Protein AF-A0A661CLZ7-F1 (afdb_monomer)

Nearest PDB structures (foldseek):
  6dam-assembly1_A  TM=9.874E-01  e=1.632E-04  Methylotuvimicrobium buryatense 5G
  7o6z-assembly1_A  TM=9.739E-01  e=5.777E-04  Methylacidimicrobium sp. AP8
  6fkw-assembly2_D  TM=9.728E-01  e=8.058E-04  Methylacidiphilum fumariolicum SolV
  7cdl-assembly3_A  TM=9.635E-01  e=9.838E-04  Methylococcus capsulatus str. Bath
  6oc6-assembly2_B  TM=9.724E-01  e=1.467E-03  Methylorubrum extorquens AM1

Solvent-accessible surface area (backbone atoms only — not comparable to full-atom values): 6302 Å² total; per-residue (Å²): 144,77,78,77,73,64,72,69,72,77,77,77,81,79,80,78,74,82,77,79,86,54,60,61,74,58,51,44,69,41,79,88,33,27,73,44,95,35,33,44,94,84,61,72,65,76,77,86,74,63,92,70,41,94,90,53,54,90,73,68,73,92,86,80,86,84,84,87,87,73,85,83,90,87,78,89,73,67,38,29,54,94,92,45,76,49,126

Secondary structure (DSSP, 8-state):
--SSSSSSTTS-----------HHHHHTTSTT-B-STTSSTT--------SS-TTTGGG---------S--S---S--EEETTEEE-

Structure (mmCIF, N/CA/C/O backbone):
data_AF-A0A661CLZ7-F1
#
_entry.id   AF-A0A661CLZ7-F1
#
loop_
_atom_site.group_PDB
_atom_site.id
_atom_site.type_symbol
_atom_site.label_atom_id
_atom_site.label_alt_id
_atom_site.label_comp_id
_atom_site.label_asym_id
_atom_site.label_entity_id
_atom_site.label_seq_id
_atom_site.pdbx_PDB_ins_code
_atom_site.Cartn_x
_atom_site.Cartn_y
_atom_site.Cartn_z
_atom_site.occupancy
_atom_site.B_iso_or_equiv
_atom_site.auth_seq_id
_atom_site.auth_comp_id
_atom_site.auth_asym_id
_atom_site.auth_atom_id
_atom_site.pdbx_PDB_model_num
ATOM 1 N N . MET A 1 1 ? 38.499 32.817 -48.984 1.00 50.59 1 MET A N 1
ATOM 2 C CA . MET A 1 1 ? 37.934 33.201 -47.667 1.00 50.59 1 MET A CA 1
ATOM 3 C C . MET A 1 1 ? 36.505 32.667 -47.426 1.00 50.59 1 MET A C 1
ATOM 5 O O . MET A 1 1 ? 35.735 33.316 -46.738 1.00 50.59 1 MET A O 1
ATOM 9 N N . LYS A 1 2 ? 36.127 31.486 -47.956 1.00 50.88 2 LYS A N 1
ATOM 10 C CA . LYS A 1 2 ? 34.767 30.913 -47.798 1.00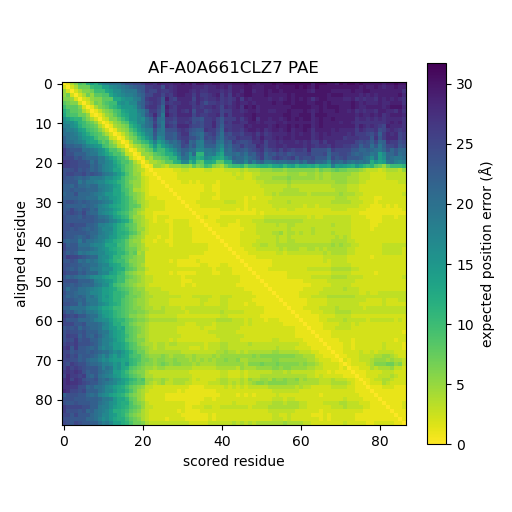 50.88 2 LYS A CA 1
ATOM 11 C C . LYS A 1 2 ? 34.726 29.433 -47.377 1.00 50.88 2 LYS A C 1
ATOM 13 O O . LYS A 1 2 ? 33.649 28.871 -47.280 1.00 50.88 2 LYS A O 1
ATOM 18 N N . LEU A 1 3 ? 35.876 28.806 -47.104 1.00 48.69 3 LEU A N 1
ATOM 19 C CA . LEU A 1 3 ? 35.930 27.375 -46.762 1.00 48.69 3 LEU A CA 1
ATOM 20 C C . LEU A 1 3 ? 36.076 27.091 -45.257 1.00 48.69 3 LEU A C 1
ATOM 22 O O . LEU A 1 3 ? 35.855 25.968 -44.831 1.00 48.69 3 LEU A O 1
ATOM 26 N N . LYS A 1 4 ? 36.423 28.096 -44.437 1.00 47.97 4 LYS A N 1
ATOM 27 C CA . LYS A 1 4 ? 36.606 27.925 -42.980 1.00 47.97 4 LYS A CA 1
ATOM 28 C C . LYS A 1 4 ? 35.333 28.159 -42.159 1.00 47.97 4 LYS A C 1
ATOM 30 O O . LYS A 1 4 ? 35.291 27.791 -40.994 1.00 47.97 4 LYS A O 1
ATOM 35 N N . THR A 1 5 ? 34.291 28.738 -42.754 1.00 47.84 5 THR A N 1
ATOM 36 C CA . THR A 1 5 ? 33.048 29.086 -42.045 1.00 47.84 5 THR A CA 1
ATOM 37 C C . THR A 1 5 ? 32.066 27.916 -41.930 1.00 47.84 5 THR A C 1
ATOM 39 O O . THR A 1 5 ? 31.102 28.013 -41.182 1.00 47.84 5 THR A O 1
ATOM 42 N N . LEU A 1 6 ? 32.304 26.804 -42.639 1.00 46.62 6 LEU A N 1
ATOM 43 C CA . LEU A 1 6 ? 31.397 25.649 -42.646 1.00 46.62 6 LEU A CA 1
ATOM 44 C C . LEU A 1 6 ? 31.636 24.677 -41.476 1.00 46.62 6 LEU A C 1
ATOM 46 O O . LEU A 1 6 ? 30.729 23.944 -41.098 1.00 46.62 6 LEU A O 1
ATOM 50 N N . SER A 1 7 ? 32.827 24.686 -40.867 1.00 50.75 7 SER A N 1
ATOM 51 C CA . SER A 1 7 ? 33.185 23.732 -39.803 1.00 50.75 7 SER A CA 1
ATOM 52 C C . SER A 1 7 ? 32.604 24.075 -38.427 1.00 50.75 7 SER A C 1
ATOM 54 O O . SER A 1 7 ? 32.541 23.201 -37.573 1.00 50.75 7 SER A O 1
ATOM 56 N N . ILE A 1 8 ? 32.149 25.312 -38.202 1.00 51.50 8 ILE A N 1
ATOM 57 C CA . ILE A 1 8 ? 31.577 25.733 -36.908 1.00 51.50 8 ILE A CA 1
ATOM 58 C C . ILE A 1 8 ? 30.066 25.441 -36.834 1.00 51.50 8 ILE A C 1
ATOM 60 O O . ILE A 1 8 ? 29.520 25.293 -35.747 1.00 51.50 8 ILE A O 1
ATOM 64 N N . ALA A 1 9 ? 29.388 25.268 -37.975 1.00 48.69 9 ALA A N 1
ATOM 65 C CA . ALA A 1 9 ? 27.942 25.031 -38.018 1.00 48.69 9 ALA A CA 1
ATOM 66 C C . ALA A 1 9 ? 27.526 23.571 -37.739 1.00 48.69 9 ALA A C 1
ATOM 68 O O . ALA A 1 9 ? 26.351 23.307 -37.512 1.00 48.69 9 ALA A O 1
ATOM 69 N N . MET A 1 10 ? 28.465 22.617 -37.744 1.00 51.62 10 MET A N 1
ATOM 70 C CA . MET A 1 10 ? 28.161 21.190 -37.551 1.00 51.62 10 MET A CA 1
ATOM 71 C C . MET A 1 10 ? 28.410 20.703 -36.111 1.00 51.62 10 MET A C 1
ATOM 73 O O . MET A 1 10 ? 28.241 19.524 -35.821 1.00 51.62 10 MET A O 1
ATOM 77 N N . MET A 1 11 ? 28.792 21.604 -35.198 1.00 53.91 11 MET A N 1
ATOM 78 C CA . MET A 1 11 ? 29.136 21.281 -33.805 1.00 53.91 11 MET A CA 1
ATOM 79 C C . MET A 1 11 ? 28.100 21.811 -32.800 1.00 53.91 11 MET A C 1
ATOM 81 O O . MET A 1 11 ? 28.407 22.051 -31.637 1.00 53.91 11 MET A O 1
ATOM 85 N N . SER A 1 12 ? 26.861 22.014 -33.245 1.00 59.53 12 SER A N 1
ATOM 86 C CA . SER A 1 12 ? 25.784 22.564 -32.422 1.00 59.53 12 SER A CA 1
ATOM 87 C C . SER A 1 12 ? 24.486 21.778 -32.583 1.00 59.53 12 SER A C 1
ATOM 89 O O . SER A 1 12 ? 23.483 22.354 -32.986 1.00 59.53 12 SER A O 1
ATOM 91 N N . LEU A 1 13 ? 24.491 20.470 -32.293 1.00 58.09 13 LEU A N 1
ATOM 92 C CA . LEU A 1 13 ? 23.276 19.773 -31.849 1.00 58.09 13 LEU A CA 1
ATOM 93 C C . LEU A 1 13 ? 23.571 18.397 -31.231 1.00 58.09 13 LEU A C 1
ATOM 95 O O . LEU A 1 13 ? 23.200 17.355 -31.756 1.00 58.09 13 LEU A O 1
ATOM 99 N N . ALA A 1 14 ? 24.219 18.387 -30.073 1.00 60.97 14 ALA A N 1
ATOM 100 C CA . ALA A 1 14 ? 24.093 17.265 -29.150 1.00 60.97 14 ALA A CA 1
ATOM 101 C C . ALA A 1 14 ? 23.689 17.827 -27.788 1.00 60.97 14 ALA A C 1
ATOM 103 O O . ALA A 1 14 ? 24.467 17.843 -26.841 1.00 60.97 14 ALA A O 1
ATOM 104 N N . ALA A 1 15 ? 22.461 18.346 -27.702 1.00 62.56 15 ALA A N 1
ATOM 105 C CA . ALA A 1 15 ? 21.802 18.415 -26.411 1.00 62.56 15 ALA A CA 1
ATOM 106 C C . ALA A 1 15 ? 21.520 16.962 -26.021 1.00 62.56 15 ALA A C 1
ATOM 108 O O . ALA A 1 15 ? 20.550 16.366 -26.488 1.00 62.56 15 ALA A O 1
ATOM 109 N N . THR A 1 16 ? 22.400 16.354 -25.227 1.00 63.19 16 THR A N 1
ATOM 110 C CA . THR A 1 16 ? 22.039 15.142 -24.496 1.00 63.19 16 THR A CA 1
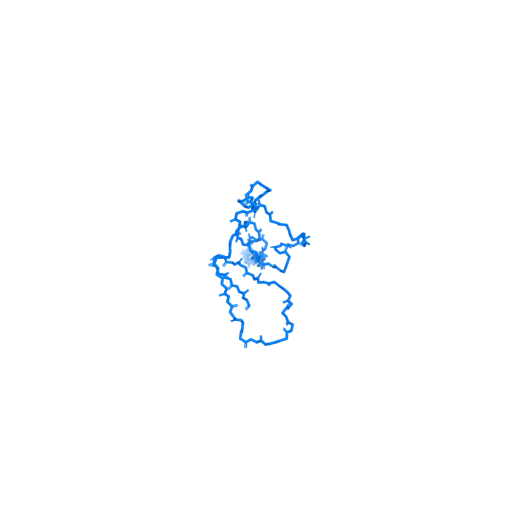ATOM 111 C C . THR A 1 16 ? 20.890 15.539 -23.584 1.00 63.19 16 THR A C 1
ATOM 113 O O . THR A 1 16 ? 21.106 16.194 -22.564 1.00 63.19 16 THR A O 1
ATOM 116 N N . GLY A 1 17 ? 19.660 15.241 -24.001 1.00 63.75 17 GLY A N 1
ATOM 117 C CA . GLY A 1 17 ? 18.496 15.400 -23.148 1.00 63.75 17 GLY A CA 1
ATOM 118 C C . GLY A 1 17 ? 18.766 14.648 -21.853 1.00 63.75 17 GLY A C 1
ATOM 119 O O . GLY A 1 17 ? 19.082 13.459 -21.882 1.00 63.75 17 GLY 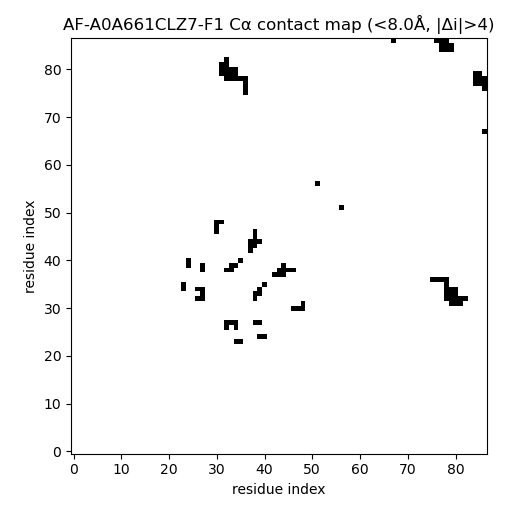A O 1
ATOM 120 N N . VAL A 1 18 ? 18.706 15.346 -20.722 1.00 64.31 18 VAL A N 1
ATOM 121 C CA . VAL A 1 18 ? 18.727 14.691 -19.416 1.00 64.31 18 VAL A CA 1
ATOM 122 C C . VAL A 1 18 ? 17.422 13.914 -19.325 1.00 64.31 18 VAL A C 1
ATOM 124 O O . VAL A 1 18 ? 16.363 14.486 -19.076 1.00 64.31 18 VAL A O 1
ATOM 127 N N . VAL A 1 19 ? 17.478 12.614 -19.604 1.00 64.88 19 VAL A N 1
ATOM 128 C CA . VAL A 1 19 ? 16.344 11.723 -19.386 1.00 64.88 19 VAL A CA 1
ATOM 129 C C . VAL A 1 19 ? 16.230 11.537 -17.879 1.00 64.88 19 VAL A C 1
ATOM 131 O O . VAL A 1 19 ? 16.993 10.789 -17.273 1.00 64.88 19 VAL A O 1
ATOM 134 N N . VAL A 1 20 ? 15.293 12.248 -17.255 1.00 62.84 20 VAL A N 1
ATOM 135 C CA . VAL A 1 20 ? 14.889 11.958 -15.877 1.00 62.84 20 VAL A CA 1
ATOM 136 C C . VAL A 1 20 ? 13.924 10.778 -15.945 1.00 62.84 20 VAL A C 1
ATOM 138 O O . VAL A 1 20 ? 12.711 10.961 -15.997 1.00 62.84 20 VAL A O 1
ATOM 141 N N . ALA A 1 21 ? 14.474 9.564 -15.997 1.00 62.81 21 ALA A N 1
ATOM 142 C CA . ALA A 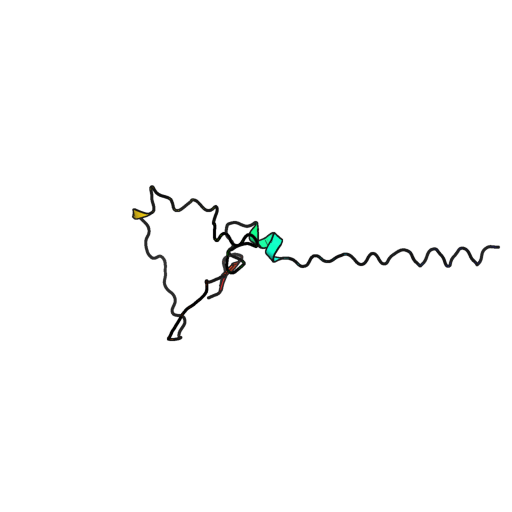1 21 ? 13.722 8.309 -15.945 1.00 62.81 21 ALA A CA 1
ATOM 143 C C . ALA A 1 21 ? 13.288 7.985 -14.502 1.00 62.81 21 ALA A C 1
ATOM 145 O O . ALA A 1 21 ? 13.550 6.901 -13.991 1.00 62.81 21 ALA A O 1
ATOM 146 N N . ASP A 1 22 ? 12.682 8.956 -13.815 1.00 86.50 22 ASP A N 1
ATOM 147 C CA . ASP A 1 22 ? 12.123 8.752 -12.477 1.00 86.50 22 ASP A CA 1
ATOM 148 C C . ASP A 1 22 ? 10.603 8.641 -12.581 1.00 86.50 22 ASP A C 1
ATOM 150 O O . ASP A 1 22 ? 9.856 9.567 -12.263 1.00 86.50 22 ASP A O 1
ATOM 154 N N . GLU A 1 23 ? 10.162 7.502 -13.112 1.00 89.75 23 GLU A N 1
ATOM 155 C CA . GLU A 1 23 ? 8.746 7.177 -13.293 1.00 89.75 23 GLU A CA 1
ATOM 156 C C . GLU A 1 23 ? 8.010 7.150 -11.948 1.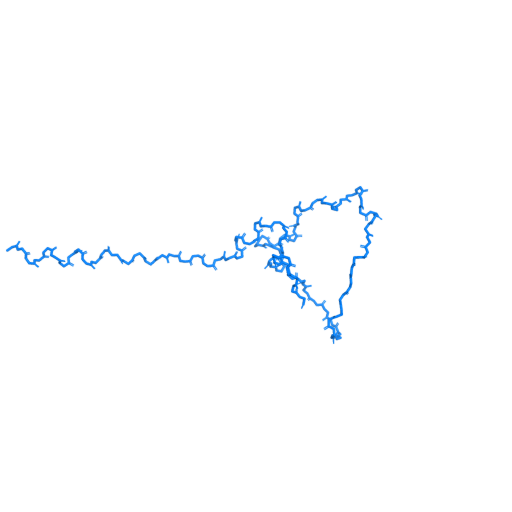00 89.75 23 GLU A C 1
ATOM 158 O O . GLU A 1 23 ? 6.876 7.615 -11.857 1.00 89.75 23 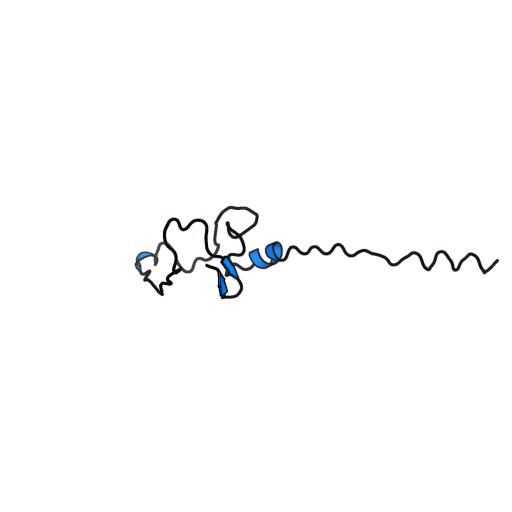GLU A O 1
ATOM 163 N N . ILE A 1 24 ? 8.682 6.709 -10.878 1.00 91.62 24 ILE A N 1
ATOM 164 C CA . ILE A 1 24 ? 8.126 6.656 -9.520 1.00 91.62 24 ILE A CA 1
ATOM 165 C C . ILE A 1 24 ? 7.757 8.050 -9.019 1.00 91.62 24 ILE A C 1
ATOM 167 O O . ILE A 1 24 ? 6.700 8.204 -8.403 1.00 91.62 24 ILE A O 1
ATOM 171 N N . ARG A 1 25 ? 8.561 9.081 -9.323 1.00 93.19 25 ARG A N 1
ATOM 172 C CA . ARG A 1 25 ? 8.236 10.472 -8.966 1.00 93.19 25 ARG A CA 1
ATOM 173 C C . ARG A 1 25 ? 6.894 10.927 -9.530 1.00 93.19 25 ARG A C 1
ATOM 175 O O . ARG A 1 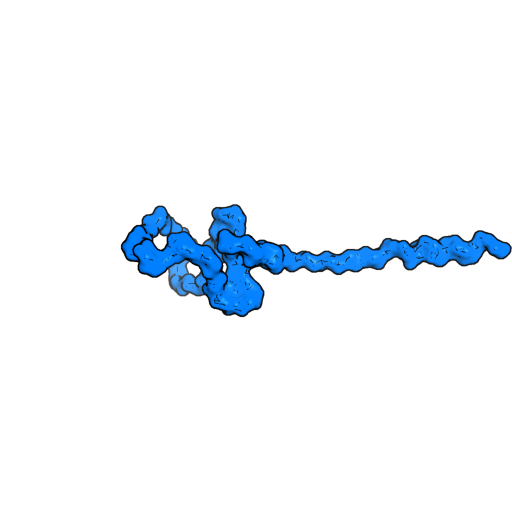25 ? 6.213 11.691 -8.856 1.00 93.19 25 ARG A O 1
ATOM 182 N N . THR A 1 26 ? 6.536 10.476 -10.729 1.00 93.56 26 THR A N 1
ATOM 183 C CA . THR A 1 26 ? 5.239 10.767 -11.352 1.00 93.56 26 THR A CA 1
ATOM 184 C C . THR A 1 26 ? 4.157 9.818 -10.840 1.00 93.56 26 THR A C 1
ATOM 186 O O . THR A 1 26 ? 3.078 10.263 -10.462 1.00 93.56 26 THR A O 1
ATOM 189 N N . MET A 1 27 ? 4.433 8.515 -10.747 1.00 95.06 27 MET A N 1
ATOM 190 C CA . MET A 1 27 ? 3.444 7.525 -10.304 1.00 95.06 27 MET A CA 1
ATOM 191 C C . MET A 1 27 ? 2.958 7.761 -8.867 1.00 95.06 27 MET A C 1
ATOM 193 O O . MET A 1 27 ? 1.781 7.539 -8.588 1.00 95.06 27 MET A O 1
ATOM 197 N N . GLN A 1 28 ? 3.826 8.237 -7.965 1.00 95.75 28 GLN A N 1
ATOM 198 C CA . GLN A 1 28 ? 3.468 8.532 -6.569 1.00 95.75 28 GLN A CA 1
ATOM 199 C C . GLN A 1 28 ? 2.510 9.732 -6.413 1.00 95.75 28 GLN A C 1
ATOM 201 O O . GLN A 1 28 ? 2.028 9.983 -5.309 1.00 95.75 28 GLN A O 1
ATOM 206 N N . GLU A 1 29 ? 2.264 10.507 -7.478 1.00 94.88 29 GLU A N 1
ATOM 207 C CA . GLU A 1 29 ? 1.290 11.609 -7.472 1.00 94.88 29 GLU A CA 1
ATOM 208 C C . GLU A 1 29 ? -0.155 11.092 -7.557 1.00 94.88 29 GLU A C 1
ATOM 210 O O . GLU A 1 29 ? -1.077 11.773 -7.105 1.00 94.88 29 GLU A O 1
ATOM 215 N N . ASN A 1 30 ? -0.357 9.879 -8.087 1.00 96.75 3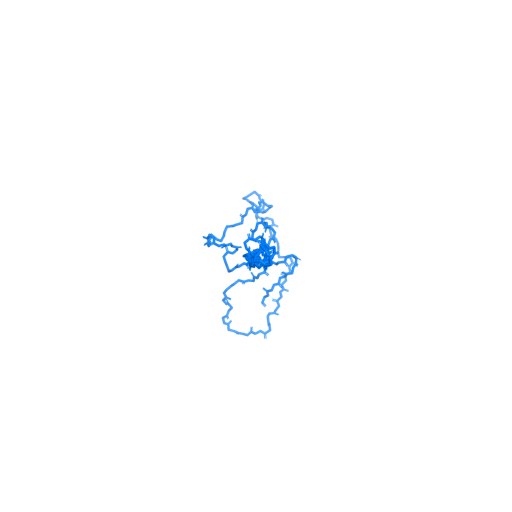0 ASN A N 1
ATOM 216 C CA . ASN A 1 30 ? -1.655 9.216 -8.101 1.00 96.75 30 ASN A CA 1
ATOM 217 C C . ASN A 1 30 ? -1.941 8.585 -6.731 1.00 96.75 30 ASN A C 1
ATOM 219 O O . ASN A 1 30 ? -1.329 7.591 -6.351 1.00 96.75 30 ASN A O 1
ATOM 223 N N . GLU A 1 31 ? -2.918 9.129 -6.009 1.00 96.25 31 GLU A N 1
ATOM 224 C CA . GLU A 1 31 ? -3.308 8.662 -4.672 1.00 96.25 31 GLU A CA 1
ATOM 225 C C . GLU A 1 31 ? -3.886 7.239 -4.629 1.00 96.25 31 GLU A C 1
ATOM 227 O O . GLU A 1 31 ? -3.916 6.629 -3.560 1.00 96.25 31 GLU A O 1
ATOM 232 N N . ASN A 1 32 ? -4.310 6.698 -5.777 1.00 96.81 32 ASN A N 1
ATOM 233 C CA . ASN A 1 32 ? -4.767 5.311 -5.891 1.00 96.81 32 ASN A CA 1
ATOM 234 C C . ASN A 1 32 ? -3.608 4.310 -6.024 1.00 96.81 32 ASN A C 1
ATOM 236 O O . ASN A 1 32 ? -3.837 3.102 -5.966 1.00 96.81 32 ASN A O 1
ATOM 240 N N . ASN A 1 33 ? -2.378 4.799 -6.197 1.00 97.62 33 ASN A N 1
ATOM 241 C CA . ASN A 1 33 ? -1.186 3.977 -6.319 1.00 97.62 33 ASN A CA 1
ATOM 242 C C . ASN A 1 33 ? -0.388 3.957 -5.003 1.00 97.62 33 ASN A C 1
ATOM 244 O O . ASN A 1 33 ? -0.278 4.947 -4.280 1.00 97.62 33 ASN A O 1
ATOM 248 N N . TRP A 1 34 ? 0.234 2.813 -4.722 1.00 98.19 34 TRP A N 1
ATOM 249 C CA . TRP A 1 34 ? 1.242 2.631 -3.682 1.00 98.19 34 TRP A CA 1
ATOM 250 C C . TRP A 1 34 ? 2.497 2.042 -4.329 1.00 98.19 34 TRP A C 1
ATOM 252 O O . TRP A 1 34 ? 2.649 0.825 -4.445 1.00 98.19 34 TRP A O 1
ATOM 262 N N . VAL A 1 35 ? 3.370 2.928 -4.815 1.00 97.06 35 VAL A N 1
ATOM 263 C CA . VAL A 1 35 ? 4.433 2.591 -5.785 1.00 97.06 35 VAL A CA 1
ATOM 264 C C . VAL A 1 35 ? 5.793 2.280 -5.163 1.00 97.06 35 VAL A C 1
ATOM 266 O O . VAL A 1 35 ? 6.712 1.858 -5.857 1.00 97.06 35 VAL A O 1
ATOM 269 N N . SER A 1 36 ? 5.949 2.482 -3.857 1.00 95.50 36 SER A N 1
ATOM 270 C CA . SER A 1 36 ? 7.192 2.200 -3.133 1.00 95.50 36 SER A CA 1
ATOM 271 C C . SER A 1 36 ? 6.904 1.653 -1.736 1.00 95.50 36 SER A C 1
ATOM 273 O O . SER A 1 36 ? 5.765 1.677 -1.272 1.00 95.50 36 SER A O 1
ATOM 275 N N . ALA A 1 37 ? 7.932 1.179 -1.025 1.00 95.75 37 ALA A N 1
ATOM 276 C CA . ALA A 1 37 ? 7.768 0.577 0.304 1.00 95.75 37 ALA A CA 1
ATOM 277 C C . ALA A 1 37 ? 7.016 1.492 1.295 1.00 95.75 37 ALA A C 1
ATOM 279 O O . ALA A 1 37 ? 6.242 1.022 2.127 1.00 95.75 37 ALA A O 1
ATOM 280 N N . ALA A 1 38 ? 7.199 2.809 1.197 1.00 96.31 38 ALA A N 1
ATOM 281 C CA . ALA A 1 38 ? 6.514 3.788 2.038 1.00 96.31 38 ALA A CA 1
ATOM 282 C C . ALA A 1 38 ? 5.479 4.640 1.278 1.00 96.31 38 ALA A C 1
ATOM 284 O O . ALA A 1 38 ? 5.046 5.676 1.788 1.00 96.31 38 ALA A O 1
ATOM 285 N N . GLY A 1 39 ? 5.098 4.217 0.070 1.00 96.44 39 GLY A N 1
ATOM 286 C CA . GLY A 1 39 ? 4.143 4.886 -0.815 1.00 96.44 39 GLY A CA 1
ATOM 287 C C . GLY A 1 39 ? 4.765 6.000 -1.662 1.00 96.44 39 GLY A C 1
ATOM 288 O O . GLY A 1 39 ? 4.476 6.091 -2.850 1.00 96.44 39 GLY A O 1
ATOM 289 N N . ASN A 1 40 ? 5.662 6.806 -1.087 1.00 95.31 40 ASN A N 1
ATOM 290 C CA . ASN A 1 40 ? 6.346 7.913 -1.763 1.00 95.31 40 ASN A CA 1
ATOM 291 C C . ASN A 1 40 ? 7.761 8.154 -1.203 1.00 95.31 40 ASN A C 1
ATOM 293 O O . ASN A 1 40 ? 8.142 7.601 -0.167 1.00 95.31 40 ASN A O 1
ATOM 297 N N . TYR A 1 41 ? 8.525 9.030 -1.858 1.00 95.75 41 TYR A N 1
ATOM 298 C CA . TYR A 1 41 ? 9.895 9.370 -1.453 1.00 95.75 41 TYR A CA 1
ATOM 299 C C . TYR A 1 41 ? 10.026 10.053 -0.084 1.00 95.75 41 TYR A C 1
ATOM 301 O O . TYR A 1 41 ? 11.086 9.970 0.537 1.00 95.75 41 TYR A O 1
ATOM 309 N N . ASN A 1 42 ? 8.963 10.671 0.436 1.00 95.81 42 ASN A N 1
ATOM 310 C CA . ASN A 1 42 ? 8.997 11.302 1.759 1.00 95.81 42 ASN A CA 1
ATOM 311 C C . ASN A 1 42 ? 8.994 10.272 2.898 1.00 95.81 42 ASN A C 1
ATOM 313 O O . ASN A 1 42 ? 9.204 10.642 4.050 1.00 95.81 42 ASN A O 1
ATOM 317 N N . ASN A 1 43 ? 8.755 8.990 2.595 1.00 96.50 43 ASN A N 1
ATOM 318 C CA . ASN A 1 43 ? 8.785 7.887 3.554 1.00 96.50 43 ASN A CA 1
ATOM 319 C C . ASN A 1 43 ? 7.838 8.047 4.761 1.00 96.50 43 ASN A C 1
ATOM 321 O O . ASN A 1 43 ? 8.088 7.521 5.843 1.00 96.50 43 ASN A O 1
ATOM 325 N N . GLN A 1 44 ? 6.717 8.747 4.574 1.00 97.50 44 GLN A N 1
ATOM 326 C CA . GLN A 1 44 ? 5.760 9.042 5.649 1.00 97.50 44 GLN A CA 1
ATOM 327 C C . GLN A 1 44 ? 4.684 7.968 5.840 1.00 97.50 44 GLN A C 1
ATOM 329 O O . GLN A 1 44 ? 3.991 7.990 6.853 1.00 97.50 44 GLN A O 1
ATOM 334 N N . ARG A 1 45 ? 4.514 7.047 4.877 1.00 97.69 45 ARG A N 1
ATOM 335 C CA . ARG A 1 45 ? 3.450 6.023 4.889 1.00 97.69 45 ARG A CA 1
ATOM 336 C C . ARG A 1 45 ? 2.038 6.613 5.058 1.00 97.69 45 ARG A C 1
ATOM 338 O O . ARG A 1 45 ? 1.181 6.011 5.696 1.00 97.69 45 ARG A O 1
ATOM 345 N N . TYR A 1 46 ? 1.801 7.792 4.485 1.00 97.44 46 TYR A N 1
ATOM 346 C CA . TYR A 1 46 ? 0.536 8.521 4.582 1.00 97.44 46 TYR A CA 1
ATOM 347 C C . TYR A 1 46 ? -0.244 8.457 3.264 1.00 97.44 46 TYR A C 1
ATOM 349 O O . TYR A 1 46 ? 0.308 8.771 2.209 1.00 97.44 46 TYR A O 1
ATOM 357 N N . SER A 1 47 ? -1.529 8.093 3.338 1.00 97.56 47 SER A N 1
ATOM 358 C CA . SER A 1 47 ? -2.475 8.162 2.219 1.00 97.56 47 SER A CA 1
ATOM 359 C C . SER A 1 47 ? -3.426 9.346 2.394 1.00 97.56 47 SER A C 1
ATOM 361 O O . SER A 1 47 ? -3.883 9.619 3.504 1.00 97.56 47 SER A O 1
ATOM 363 N N . LYS A 1 48 ? -3.733 10.033 1.288 1.00 96.62 48 LYS A N 1
ATOM 364 C CA . LYS A 1 48 ? -4.735 11.110 1.237 1.00 96.62 48 LYS A CA 1
ATOM 365 C C . LYS A 1 48 ? -6.168 10.585 1.085 1.00 96.62 48 LYS A C 1
ATOM 367 O O . LYS A 1 48 ? -7.108 11.357 1.260 1.00 96.62 48 LYS A O 1
ATOM 372 N N . LEU A 1 49 ? -6.343 9.295 0.780 1.00 98.19 49 LEU A N 1
ATOM 373 C CA . LEU A 1 49 ? -7.659 8.681 0.613 1.00 98.19 49 LEU A CA 1
ATOM 374 C C . LEU A 1 49 ? -8.454 8.760 1.923 1.00 98.19 49 LEU A C 1
ATOM 376 O O . LEU A 1 49 ? -7.965 8.379 2.984 1.00 98.19 49 LEU A O 1
ATOM 380 N N . ALA A 1 50 ? -9.701 9.224 1.831 1.00 98.25 50 ALA A N 1
ATOM 381 C CA . ALA A 1 50 ? -10.565 9.479 2.989 1.00 98.25 50 ALA A CA 1
ATOM 382 C C . ALA A 1 50 ? -11.908 8.725 2.939 1.00 98.25 50 ALA A C 1
ATOM 384 O O . ALA A 1 50 ? -12.806 8.991 3.742 1.00 98.25 50 ALA A O 1
ATOM 385 N N . GLN A 1 51 ? -12.063 7.790 1.992 1.00 98.44 51 GLN A N 1
ATOM 386 C CA . GLN A 1 51 ? -13.286 6.992 1.854 1.00 98.44 51 GLN A CA 1
ATOM 387 C C . GLN A 1 51 ? -13.595 6.215 3.143 1.00 98.44 51 GLN A C 1
ATOM 389 O O . GLN A 1 51 ? -14.746 6.178 3.574 1.00 98.44 51 GLN A O 1
ATOM 394 N N . ILE A 1 52 ? -12.567 5.633 3.766 1.00 98.50 52 ILE A N 1
ATOM 395 C CA . ILE A 1 52 ? -12.642 5.046 5.107 1.00 98.50 52 ILE A CA 1
ATOM 396 C C . ILE A 1 52 ? -12.207 6.117 6.108 1.00 98.50 52 ILE A C 1
ATOM 398 O O . ILE A 1 52 ? -11.138 6.712 5.966 1.00 98.50 52 ILE A O 1
ATOM 402 N N . ASN A 1 53 ? -13.030 6.369 7.118 1.00 98.75 53 ASN A N 1
ATOM 403 C CA . ASN A 1 53 ? -12.821 7.423 8.104 1.00 98.75 53 ASN A CA 1
ATOM 404 C C . ASN A 1 53 ? -13.425 7.039 9.468 1.00 98.75 53 ASN A C 1
ATOM 406 O O . ASN A 1 53 ? -13.944 5.940 9.656 1.00 98.75 53 ASN A O 1
ATOM 410 N N . LYS A 1 54 ? -13.321 7.942 10.451 1.00 98.69 54 LYS A N 1
ATOM 411 C CA . LYS A 1 54 ? -13.722 7.683 11.846 1.00 98.69 54 LYS A CA 1
ATOM 412 C C . LYS A 1 54 ? -15.204 7.341 12.002 1.00 98.69 54 LYS A C 1
ATOM 414 O O . LYS A 1 54 ? -15.546 6.638 12.946 1.00 98.69 54 LYS A O 1
ATOM 419 N N . ASP A 1 55 ? -16.041 7.807 11.083 1.00 98.75 55 ASP A N 1
ATOM 420 C CA . ASP A 1 55 ? -17.489 7.667 11.184 1.00 98.75 55 ASP A CA 1
ATOM 421 C C . ASP A 1 55 ? -17.978 6.334 10.598 1.00 98.75 55 ASP A C 1
ATOM 423 O O . ASP A 1 55 ? -19.029 5.848 11.003 1.00 98.75 55 ASP A O 1
ATOM 427 N N . ASN A 1 56 ? -17.217 5.723 9.676 1.00 98.69 56 ASN A N 1
ATOM 428 C CA . ASN A 1 56 ? -17.627 4.507 8.958 1.00 98.69 56 ASN A CA 1
ATOM 429 C C . ASN A 1 56 ? -16.690 3.299 9.129 1.00 98.69 56 ASN A C 1
ATOM 431 O O . ASN A 1 56 ? -17.003 2.210 8.653 1.00 98.69 56 ASN A O 1
ATOM 435 N N . VAL A 1 57 ? -15.555 3.442 9.825 1.00 98.50 57 VAL A N 1
ATOM 436 C CA . VAL A 1 57 ? -14.597 2.335 10.021 1.00 98.50 57 VAL A CA 1
ATOM 437 C C . VAL A 1 57 ? -15.218 1.124 10.729 1.00 98.50 57 VAL A C 1
ATOM 439 O O . VAL A 1 57 ? -14.776 -0.004 10.518 1.00 98.50 57 VAL A O 1
ATOM 442 N N . ALA A 1 58 ? -16.272 1.336 11.524 1.00 98.56 58 ALA A N 1
ATOM 443 C CA . ALA A 1 58 ? -17.015 0.270 12.194 1.00 98.56 58 ALA A CA 1
ATOM 444 C C . ALA A 1 58 ? -17.729 -0.687 11.219 1.00 98.56 58 ALA A C 1
ATOM 446 O O . ALA A 1 58 ? -17.999 -1.831 11.580 1.00 98.56 58 ALA A O 1
ATOM 447 N N . ASP A 1 59 ? -17.992 -0.249 9.985 1.00 98.50 59 ASP A N 1
ATOM 448 C CA . ASP A 1 59 ? -18.701 -1.033 8.970 1.00 98.50 59 ASP A CA 1
ATOM 449 C C . ASP A 1 59 ? -17.761 -1.837 8.057 1.00 98.50 59 ASP A C 1
ATOM 451 O O . ASP A 1 59 ? -18.225 -2.532 7.145 1.00 98.50 59 ASP A O 1
ATOM 455 N N . LEU A 1 60 ? -16.441 -1.754 8.266 1.00 98.50 60 LEU A N 1
ATOM 456 C CA . LEU A 1 60 ? -15.451 -2.392 7.401 1.00 98.50 60 LEU A CA 1
ATOM 457 C C . LEU A 1 60 ? -15.557 -3.926 7.464 1.00 98.50 60 LEU A C 1
ATOM 459 O O . LEU A 1 60 ? -15.575 -4.530 8.536 1.00 98.50 60 LEU A O 1
ATOM 463 N N . LYS A 1 61 ? -15.592 -4.572 6.292 1.00 98.38 61 LYS A N 1
ATOM 464 C CA . LYS A 1 61 ? -15.686 -6.035 6.144 1.00 98.38 61 LYS A CA 1
ATOM 465 C C . LYS A 1 61 ? -14.580 -6.560 5.235 1.00 98.38 61 LYS A C 1
ATOM 467 O O . LYS A 1 61 ? -14.089 -5.843 4.367 1.00 98.38 61 LYS A O 1
ATOM 472 N N . MET A 1 62 ? -14.213 -7.831 5.418 1.00 98.06 62 MET A N 1
ATOM 473 C CA . MET A 1 62 ? -13.287 -8.527 4.521 1.00 98.06 62 MET A CA 1
ATOM 474 C C . MET A 1 62 ? -13.897 -8.614 3.117 1.00 98.06 62 MET A C 1
ATOM 476 O O . MET A 1 62 ? -14.994 -9.143 2.952 1.00 98.06 62 MET A O 1
ATOM 480 N N . ALA A 1 63 ? -13.184 -8.075 2.125 1.00 98.38 63 ALA A N 1
ATOM 481 C CA . ALA A 1 63 ? -13.594 -8.131 0.725 1.00 98.38 63 ALA A CA 1
ATOM 482 C C . ALA A 1 63 ? -13.105 -9.416 0.034 1.00 98.38 63 ALA A C 1
ATOM 484 O O . ALA A 1 63 ? -13.859 -10.033 -0.712 1.00 98.38 63 ALA A O 1
ATOM 485 N N . TRP A 1 64 ? -11.851 -9.814 0.277 1.00 98.56 64 TRP A N 1
ATOM 486 C CA . TRP A 1 64 ? -11.228 -11.029 -0.258 1.00 98.56 64 TRP A CA 1
ATOM 487 C C . TRP A 1 64 ? -9.959 -11.397 0.534 1.00 98.56 64 TRP A C 1
ATOM 489 O O . TRP A 1 64 ? -9.447 -10.598 1.319 1.00 98.56 64 TRP A O 1
ATOM 499 N N . THR A 1 65 ? -9.440 -12.608 0.310 1.00 98.06 65 THR A N 1
ATOM 500 C CA . THR A 1 65 ? -8.163 -13.102 0.860 1.00 98.06 65 THR A CA 1
ATOM 501 C C . THR A 1 65 ? -7.381 -13.872 -0.205 1.00 98.06 65 THR A C 1
ATOM 503 O O . THR A 1 65 ? -7.997 -14.544 -1.032 1.00 98.06 65 THR A O 1
ATOM 506 N N . PHE A 1 66 ? -6.046 -13.839 -0.159 1.00 97.62 66 PHE A N 1
ATOM 507 C CA . PHE A 1 66 ? -5.161 -14.559 -1.085 1.00 97.62 66 PHE A CA 1
ATOM 508 C C . PHE A 1 66 ? -4.074 -15.330 -0.320 1.00 97.62 66 PHE A C 1
ATOM 510 O O . PHE A 1 66 ? -3.482 -14.801 0.619 1.0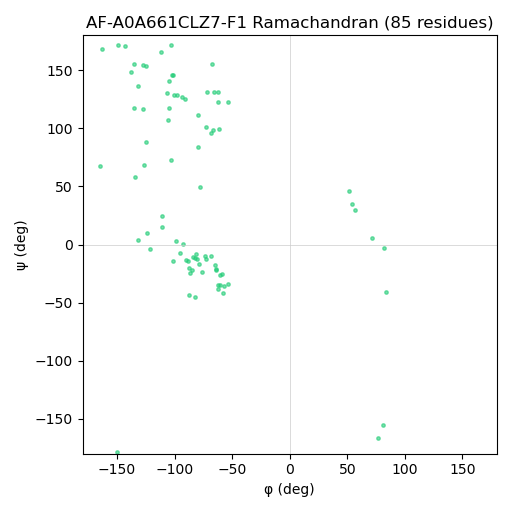0 97.62 66 PHE A O 1
ATOM 517 N N . SER A 1 67 ? -3.811 -16.578 -0.719 1.00 97.62 67 SER A N 1
ATOM 518 C CA . SER A 1 67 ? -2.733 -17.396 -0.151 1.00 97.62 67 SER A CA 1
ATOM 519 C C . SER A 1 67 ? -1.446 -17.197 -0.945 1.00 97.62 67 SER A C 1
ATOM 521 O O . SER A 1 67 ? -1.424 -17.446 -2.146 1.00 97.62 67 SER A O 1
ATOM 523 N N . THR A 1 68 ? -0.361 -16.824 -0.266 1.00 97.19 68 THR A N 1
ATOM 524 C CA . THR A 1 68 ? 0.973 -16.685 -0.880 1.00 97.19 68 THR A CA 1
ATOM 525 C C . THR A 1 68 ? 1.624 -18.030 -1.214 1.00 97.19 68 THR A C 1
ATOM 527 O O . THR A 1 68 ? 2.631 -18.072 -1.912 1.00 97.19 68 THR A O 1
ATOM 530 N N . GLY A 1 69 ? 1.083 -19.143 -0.704 1.00 98.00 69 GLY A N 1
ATOM 531 C CA . GLY A 1 69 ? 1.619 -20.487 -0.936 1.00 98.00 69 GLY A CA 1
ATOM 532 C C . GLY A 1 69 ? 2.942 -20.794 -0.222 1.00 98.00 69 GLY A C 1
ATOM 533 O O . GLY A 1 69 ? 3.493 -21.874 -0.424 1.00 98.00 69 GLY A O 1
ATOM 534 N N . VAL A 1 70 ? 3.445 -19.888 0.626 1.00 97.06 70 VAL A N 1
ATOM 535 C CA . VAL A 1 70 ? 4.703 -20.053 1.373 1.00 97.06 70 VAL A CA 1
ATOM 536 C C . VAL A 1 70 ? 4.495 -19.890 2.879 1.00 97.06 70 VAL A C 1
ATOM 538 O O . VAL A 1 70 ? 3.576 -19.211 3.333 1.00 97.06 70 VAL A O 1
ATOM 541 N N . LEU A 1 71 ? 5.363 -20.533 3.662 1.00 96.62 71 LEU A N 1
ATOM 542 C CA . LEU A 1 71 ? 5.359 -20.486 5.128 1.00 96.62 71 LEU A CA 1
ATOM 543 C C . LEU A 1 71 ? 6.465 -19.558 5.660 1.00 96.62 71 LEU A C 1
ATOM 545 O O . LEU A 1 71 ? 7.382 -19.199 4.925 1.00 96.62 71 LEU A O 1
ATOM 549 N N . ARG A 1 72 ? 6.440 -19.305 6.979 1.00 96.56 72 ARG A N 1
ATOM 550 C CA . ARG A 1 72 ? 7.364 -18.448 7.761 1.00 96.56 72 ARG A CA 1
ATOM 551 C C . ARG A 1 72 ? 7.018 -16.955 7.655 1.00 96.56 72 ARG A C 1
ATOM 553 O O . ARG A 1 72 ? 5.847 -16.631 7.539 1.00 96.56 72 ARG A O 1
ATOM 560 N N . GLY A 1 73 ? 7.994 -16.071 7.869 1.00 96.44 73 GLY A N 1
ATOM 561 C CA . GLY A 1 73 ? 7.764 -14.635 8.011 1.00 96.44 73 GLY A CA 1
ATOM 562 C C . GLY A 1 73 ? 7.401 -13.964 6.688 1.00 96.44 73 GLY A C 1
ATOM 563 O O . GLY A 1 73 ? 8.103 -14.143 5.696 1.00 96.44 73 GLY A O 1
ATOM 564 N N . HIS A 1 74 ? 6.336 -13.163 6.715 1.00 97.25 74 HIS A N 1
ATOM 565 C CA . HIS A 1 74 ? 5.946 -12.242 5.649 1.00 97.25 74 HIS A CA 1
ATOM 566 C C . HIS A 1 74 ? 6.279 -10.822 6.104 1.00 97.25 74 HIS A C 1
ATOM 568 O O . HIS A 1 74 ? 5.632 -10.286 7.002 1.00 97.25 74 HIS A O 1
ATOM 574 N N . GLU A 1 75 ? 7.319 -10.241 5.516 1.00 96.69 75 GLU A N 1
ATOM 575 C CA . GLU A 1 75 ? 7.775 -8.877 5.798 1.00 96.69 75 GLU A CA 1
ATOM 576 C C . GLU A 1 75 ? 7.536 -7.963 4.590 1.00 96.69 75 GLU A C 1
ATOM 578 O O . GLU A 1 75 ? 7.285 -8.424 3.478 1.00 96.69 75 GLU A O 1
ATOM 583 N N . GLY A 1 76 ? 7.634 -6.651 4.807 1.00 93.88 76 GLY A N 1
ATOM 584 C CA . GLY A 1 76 ? 7.349 -5.657 3.774 1.00 93.88 76 GLY A CA 1
ATOM 585 C C . GLY A 1 76 ? 5.851 -5.460 3.524 1.00 93.88 76 GLY A C 1
ATOM 586 O O . GLY A 1 76 ? 5.005 -5.843 4.329 1.00 93.88 76 GLY A O 1
ATOM 587 N N . ASN A 1 77 ? 5.528 -4.790 2.420 1.00 94.31 77 ASN A N 1
ATOM 588 C CA . ASN A 1 77 ? 4.163 -4.494 1.991 1.00 94.31 77 ASN A CA 1
ATOM 589 C C . ASN A 1 77 ? 4.012 -4.773 0.495 1.00 94.31 77 ASN A C 1
ATOM 591 O O . ASN A 1 77 ? 4.977 -4.661 -0.258 1.00 94.31 77 ASN A O 1
ATOM 595 N N . SER A 1 78 ? 2.784 -5.048 0.066 1.00 96.69 78 SER A N 1
ATOM 596 C CA . SER A 1 78 ? 2.437 -5.130 -1.352 1.00 96.69 78 SER A CA 1
ATOM 597 C C . SER A 1 78 ? 2.535 -3.765 -2.037 1.00 96.69 78 SER A C 1
ATOM 599 O O . SER A 1 78 ? 2.388 -2.718 -1.390 1.00 96.69 78 SER A O 1
ATOM 601 N N . LEU A 1 79 ? 2.750 -3.780 -3.352 1.00 97.81 79 LEU A N 1
ATOM 602 C CA . LEU A 1 79 ? 2.647 -2.597 -4.210 1.00 97.81 79 LEU A CA 1
ATOM 603 C C . LEU A 1 79 ? 1.317 -2.620 -4.955 1.00 97.81 79 LEU A C 1
ATOM 605 O O . LEU A 1 79 ? 0.842 -3.689 -5.334 1.00 97.81 79 LEU A O 1
ATOM 609 N N . VAL A 1 80 ? 0.734 -1.447 -5.191 1.00 98.19 80 VAL A N 1
ATOM 610 C CA . VAL A 1 80 ? -0.468 -1.299 -6.021 1.00 98.19 80 VAL A CA 1
ATOM 611 C C . VAL A 1 80 ? -0.180 -0.252 -7.081 1.00 98.19 80 VAL A C 1
ATOM 613 O O . VAL A 1 80 ? 0.099 0.898 -6.749 1.00 98.19 80 VAL A O 1
ATOM 616 N N . ILE A 1 81 ? -0.202 -0.657 -8.348 1.00 97.44 81 ILE A N 1
ATOM 617 C CA . ILE A 1 81 ? 0.104 0.215 -9.485 1.00 97.44 81 ILE A CA 1
ATOM 618 C C . ILE A 1 81 ? -0.953 -0.041 -10.551 1.00 97.44 81 ILE A C 1
ATOM 620 O O . ILE A 1 81 ? -1.090 -1.168 -11.033 1.00 97.44 81 ILE A O 1
ATOM 624 N N . ASP A 1 82 ? -1.727 0.994 -10.868 1.00 96.12 82 ASP A N 1
ATOM 625 C CA . ASP A 1 82 ? -2.731 1.007 -11.936 1.00 96.12 82 ASP A CA 1
ATOM 626 C C . ASP A 1 82 ? -3.706 -0.184 -11.858 1.00 96.12 82 ASP A C 1
ATOM 628 O O . ASP A 1 82 ? -3.995 -0.874 -12.834 1.00 96.12 82 ASP A O 1
ATOM 632 N N . GLY A 1 83 ? -4.201 -0.450 -10.645 1.00 97.12 83 GLY A N 1
ATOM 633 C CA . GLY A 1 83 ? -5.180 -1.506 -10.365 1.00 97.12 83 GLY A CA 1
ATOM 634 C C . GLY A 1 83 ? -4.597 -2.913 -10.201 1.00 97.12 83 GLY A C 1
ATOM 635 O O . GLY A 1 83 ? -5.341 -3.832 -9.860 1.00 97.12 83 GLY A O 1
ATOM 636 N N . THR A 1 84 ? -3.286 -3.096 -10.380 1.00 98.19 84 THR A N 1
ATOM 637 C CA . THR A 1 84 ? -2.610 -4.382 -10.151 1.00 98.19 84 THR A CA 1
ATOM 638 C C . THR A 1 84 ? -1.902 -4.383 -8.800 1.00 98.19 84 THR A C 1
ATOM 640 O O . THR A 1 84 ? -1.127 -3.473 -8.504 1.00 98.19 84 THR A O 1
ATOM 643 N N . MET A 1 85 ? -2.149 -5.416 -7.989 1.00 98.31 85 MET A N 1
ATOM 644 C CA . MET A 1 85 ? -1.450 -5.641 -6.723 1.00 98.31 85 MET A CA 1
ATOM 645 C C . MET A 1 85 ? -0.314 -6.655 -6.903 1.00 98.31 85 MET A C 1
ATOM 647 O O . MET A 1 85 ? -0.543 -7.754 -7.403 1.00 98.31 85 MET A O 1
ATOM 651 N N . TYR A 1 86 ? 0.887 -6.294 -6.454 1.00 97.69 86 TYR A N 1
ATOM 652 C CA . TYR A 1 86 ? 2.074 -7.150 -6.426 1.00 97.69 86 TYR A CA 1
ATOM 653 C C . TYR A 1 86 ? 2.323 -7.593 -4.982 1.00 97.69 86 TYR A C 1
ATOM 655 O O . TYR A 1 86 ? 2.531 -6.744 -4.108 1.00 97.69 86 TYR A O 1
ATOM 663 N N . VAL A 1 87 ? 2.252 -8.904 -4.741 1.00 95.19 87 VAL A N 1
ATOM 664 C CA . VAL A 1 87 ? 2.319 -9.557 -3.420 1.00 95.19 87 VAL A CA 1
ATOM 665 C C . VAL A 1 87 ? 3.522 -10.481 -3.354 1.00 95.19 87 VAL A C 1
ATOM 667 O O . VAL A 1 87 ? 3.742 -11.207 -4.348 1.00 95.19 87 VAL A O 1
#

pLDDT: mean 86.84, std 17.89, range [46.62, 98.75]

Sequence (87 aa):
MKLKTLSIAMMSLAATGVVVADEIRTMQENENNWVSAAGNYNNQRYSKLAQINKDNVADLKMAWTFSTGVLRGHEGNSLVIDGTMYV

Foldseek 3Di:
DPPVVVVVVVPPDDPVPPPPPPVLQVQLVPLQWQADLLSHPVSPVDGPDPPDDPVCVVVDDDPDDDDPVDDDDDDTDWTAGPNDIHD

Radius of gyration: 24.93 Å; Cα contacts (8 Å, |Δi|>4): 58; chains: 1; bounding box: 57×54×60 Å

Mean predicted aligned error: 9.78 Å